Protein AF-A0A962E026-F1 (afdb_monomer)

Structure (mmCIF, N/CA/C/O backbone):
data_AF-A0A962E026-F1
#
_entry.id   AF-A0A962E026-F1
#
loop_
_atom_site.group_PDB
_atom_site.id
_atom_site.type_symbol
_atom_site.label_atom_id
_atom_site.label_alt_id
_atom_site.label_comp_id
_atom_site.label_asym_id
_atom_site.label_entity_id
_atom_site.label_seq_id
_atom_site.pdbx_PDB_ins_code
_atom_site.Cartn_x
_atom_site.Cartn_y
_atom_site.Cartn_z
_atom_site.occupancy
_atom_site.B_iso_or_equiv
_atom_site.auth_seq_id
_atom_site.auth_comp_id
_atom_site.auth_asym_id
_atom_site.auth_atom_id
_atom_site.pdbx_PDB_model_num
ATOM 1 N N . ILE A 1 1 ? -3.181 10.202 4.274 1.00 68.25 1 ILE A N 1
ATOM 2 C CA . ILE A 1 1 ? -2.251 9.790 5.358 1.00 68.25 1 ILE A CA 1
ATOM 3 C C . ILE A 1 1 ? -2.021 10.927 6.355 1.00 68.25 1 ILE A C 1
ATOM 5 O O . ILE A 1 1 ? -2.586 10.828 7.429 1.00 68.25 1 ILE A O 1
ATOM 9 N N . GLN A 1 2 ? -1.333 12.029 6.012 1.00 72.31 2 GLN A N 1
ATOM 10 C CA . GLN A 1 2 ? -1.089 13.127 6.978 1.00 72.31 2 GLN A CA 1
ATOM 11 C C . GLN A 1 2 ? -2.368 13.740 7.574 1.00 72.31 2 GLN A C 1
ATOM 13 O O . GLN A 1 2 ? -2.443 13.984 8.772 1.00 72.31 2 GLN A O 1
ATOM 18 N N . GLN A 1 3 ? -3.402 13.938 6.751 1.00 73.25 3 GLN A N 1
ATOM 19 C CA . GLN A 1 3 ? -4.708 14.403 7.230 1.00 73.25 3 GLN A CA 1
ATOM 20 C C . GLN A 1 3 ? -5.345 13.405 8.215 1.00 73.25 3 GLN A C 1
ATOM 22 O O . GLN A 1 3 ? -5.827 13.794 9.275 1.00 73.25 3 GLN A O 1
ATOM 27 N N . SER A 1 4 ? -5.273 12.111 7.899 1.00 68.81 4 SER A N 1
ATOM 28 C CA . SER A 1 4 ? -5.789 11.034 8.745 1.00 68.81 4 SER A CA 1
ATOM 29 C C . SER A 1 4 ? -5.044 10.953 10.085 1.00 68.81 4 SER A C 1
ATOM 31 O O . SER A 1 4 ? -5.675 10.709 11.102 1.00 68.81 4 SER A O 1
ATOM 33 N N . GLU A 1 5 ? -3.730 11.211 10.130 1.00 74.88 5 GLU A N 1
ATOM 34 C CA . GLU A 1 5 ? -2.962 11.272 11.389 1.00 74.88 5 GLU A CA 1
ATOM 35 C C . GLU A 1 5 ? -3.482 12.364 12.332 1.00 74.88 5 GLU A C 1
ATOM 37 O O . GLU A 1 5 ? -3.658 12.127 13.530 1.00 74.88 5 GLU A O 1
ATOM 42 N N . ILE A 1 6 ? -3.759 13.555 11.791 1.00 76.38 6 ILE A N 1
ATOM 43 C CA . ILE A 1 6 ? -4.300 14.682 12.560 1.00 76.38 6 ILE A CA 1
ATOM 44 C C . ILE A 1 6 ? -5.690 14.324 13.094 1.00 76.38 6 ILE A C 1
ATOM 46 O O . ILE A 1 6 ? -5.979 14.533 14.272 1.00 76.38 6 ILE A O 1
ATOM 50 N N . GLU A 1 7 ? -6.545 13.747 12.250 1.00 72.12 7 GLU A N 1
ATOM 51 C CA . GLU A 1 7 ? -7.895 13.322 12.631 1.00 72.12 7 GLU A CA 1
ATOM 52 C C . GLU A 1 7 ? -7.880 12.232 13.705 1.00 72.12 7 GLU A C 1
ATOM 54 O O . GLU A 1 7 ? -8.617 12.338 14.686 1.00 72.12 7 GLU A O 1
ATOM 59 N N . ILE A 1 8 ? -6.995 11.238 13.585 1.00 74.81 8 ILE A N 1
ATOM 60 C CA . ILE A 1 8 ? -6.843 10.180 14.589 1.00 74.81 8 ILE A CA 1
ATOM 61 C C . ILE A 1 8 ? -6.333 10.757 15.909 1.00 74.81 8 ILE A C 1
ATOM 63 O O . ILE A 1 8 ? -6.890 10.432 16.953 1.00 74.81 8 ILE A O 1
ATOM 67 N N . THR A 1 9 ? -5.337 11.646 15.879 1.00 75.62 9 THR A N 1
ATOM 68 C CA . THR A 1 9 ? -4.805 12.291 17.092 1.00 75.62 9 THR A CA 1
ATOM 69 C C . THR A 1 9 ? -5.896 13.103 17.797 1.00 75.62 9 THR A C 1
ATOM 71 O O . THR A 1 9 ? -6.121 12.950 18.999 1.00 75.62 9 THR A O 1
ATOM 74 N N . ASN A 1 10 ? -6.658 13.897 17.038 1.00 75.62 10 ASN A N 1
ATOM 75 C CA . ASN A 1 10 ? -7.791 14.660 17.562 1.00 75.62 10 ASN A CA 1
ATOM 76 C C . ASN A 1 10 ? -8.870 13.746 18.159 1.00 75.62 10 ASN A C 1
ATOM 78 O O . ASN A 1 10 ? -9.475 14.072 19.183 1.00 75.62 10 ASN A O 1
ATOM 82 N N . LEU A 1 11 ? -9.136 12.594 17.539 1.00 68.88 11 LEU A N 1
ATOM 83 C CA . LEU A 1 11 ? -10.078 11.626 18.088 1.00 68.88 11 LEU A CA 1
ATOM 84 C C . LEU A 1 11 ? -9.538 10.903 19.324 1.00 68.88 11 LEU A C 1
ATOM 86 O O . LEU A 1 11 ? -10.316 10.645 20.239 1.00 68.88 11 LEU A O 1
ATOM 90 N N . GLN A 1 12 ? -8.241 10.601 19.394 1.00 72.62 12 GLN A N 1
ATOM 91 C CA . GLN A 1 12 ? -7.615 10.040 20.594 1.00 72.62 12 GLN A CA 1
ATOM 92 C C . GLN A 1 12 ? -7.778 10.994 21.785 1.00 72.62 12 GLN A C 1
ATOM 94 O O . GLN A 1 12 ? -8.155 10.556 22.875 1.00 72.62 12 GLN A O 1
ATOM 99 N N . GLU A 1 13 ? -7.588 12.301 21.577 1.00 75.56 13 GLU A N 1
ATOM 100 C CA . GLU A 1 13 ? -7.848 13.314 22.607 1.00 75.56 13 GLU A CA 1
ATOM 101 C C . GLU A 1 13 ? -9.332 13.396 22.983 1.00 75.56 13 GLU A C 1
ATOM 103 O O . GLU A 1 13 ? -9.674 13.407 24.169 1.00 75.56 13 GLU A O 1
ATOM 108 N N . LYS A 1 14 ? -10.237 13.382 21.996 1.00 64.62 14 LYS A N 1
ATOM 109 C CA . LYS A 1 14 ? -11.686 13.353 22.247 1.00 64.62 14 LYS A CA 1
ATOM 110 C C . LYS A 1 14 ? -12.107 12.110 23.035 1.00 64.62 14 LYS A C 1
ATOM 112 O O . LYS A 1 14 ? -12.889 12.246 23.967 1.00 64.62 14 LYS A O 1
ATOM 117 N N . ILE A 1 15 ? -11.571 10.924 22.736 1.00 64.56 15 ILE A N 1
ATOM 118 C CA . ILE A 1 15 ? -11.859 9.685 23.482 1.00 64.56 15 ILE A CA 1
ATOM 119 C C . ILE A 1 15 ? -11.357 9.770 24.919 1.00 64.56 15 ILE A C 1
ATOM 121 O O . ILE A 1 15 ? -12.082 9.392 25.840 1.00 64.56 15 ILE A O 1
ATOM 125 N N . LYS A 1 16 ? -10.151 10.309 25.128 1.00 67.06 16 LYS A N 1
ATOM 126 C CA . LYS A 1 16 ? -9.601 10.517 26.471 1.00 67.06 16 LYS A CA 1
ATOM 127 C C . LYS A 1 16 ? -10.498 11.428 27.320 1.00 67.06 16 LYS A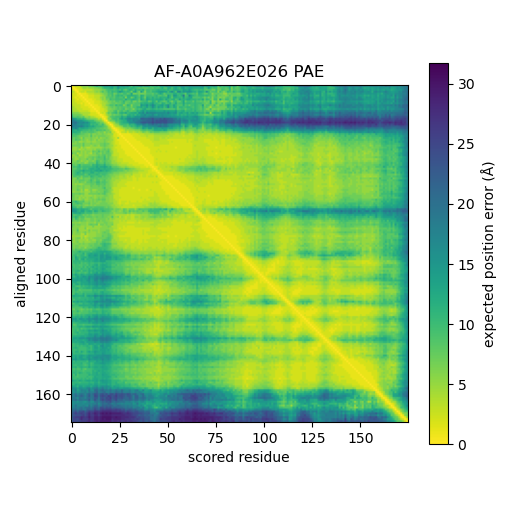 C 1
ATOM 129 O O . LYS A 1 16 ? -10.607 11.210 28.523 1.00 67.06 16 LYS A O 1
ATOM 134 N N . ASN A 1 17 ? -11.161 12.399 26.688 1.00 62.66 17 ASN A N 1
ATOM 135 C CA . ASN A 1 17 ? -12.087 13.326 27.341 1.00 62.66 17 ASN A CA 1
ATOM 136 C C . ASN A 1 17 ? -13.523 12.779 27.485 1.00 62.66 17 ASN A C 1
ATOM 138 O O . ASN A 1 17 ? -14.209 13.133 28.440 1.00 62.66 17 ASN A O 1
ATOM 142 N N . LEU A 1 18 ? -13.987 11.928 26.562 1.00 57.94 18 LEU A N 1
ATOM 143 C CA . LEU A 1 18 ? -15.365 11.409 26.515 1.00 57.94 18 LEU A CA 1
ATOM 144 C C . LEU A 1 18 ? -15.567 10.095 27.287 1.00 57.94 18 LEU A C 1
ATOM 146 O O . LEU A 1 18 ? -16.709 9.725 27.568 1.00 57.94 18 LEU A O 1
ATOM 150 N N . GLY A 1 19 ? -14.492 9.386 27.646 1.00 64.50 19 GLY A N 1
ATOM 151 C CA . GLY A 1 19 ? -14.561 8.157 28.440 1.00 64.50 19 GLY A CA 1
ATOM 152 C C . GLY A 1 19 ? -15.547 7.130 27.863 1.00 64.50 19 GLY A C 1
ATOM 153 O O . GLY A 1 19 ? -15.392 6.651 26.740 1.00 64.50 19 GLY A O 1
ATOM 154 N N . THR A 1 20 ? -16.582 6.786 28.634 1.00 54.44 20 THR A N 1
ATOM 155 C CA . THR A 1 20 ? -17.575 5.743 28.318 1.00 54.44 20 THR A CA 1
ATOM 156 C C . THR A 1 20 ? -18.533 6.098 27.167 1.00 54.44 20 THR A C 1
ATOM 158 O O . THR A 1 20 ? -19.141 5.189 26.607 1.00 54.44 20 THR A O 1
ATOM 161 N N . ASN A 1 21 ? -18.618 7.365 26.733 1.00 59.12 21 ASN A N 1
ATOM 162 C CA . ASN A 1 21 ? -19.478 7.807 25.615 1.00 59.12 21 ASN A CA 1
ATOM 163 C C . ASN A 1 21 ? -18.878 7.546 24.221 1.00 59.12 21 ASN A C 1
ATOM 165 O O . ASN A 1 21 ? -19.328 8.081 23.211 1.00 59.12 21 ASN A O 1
ATOM 169 N N . SER A 1 22 ? -17.865 6.684 24.141 1.00 62.47 22 SER A N 1
ATOM 170 C CA . SER A 1 22 ? -17.160 6.328 22.904 1.00 62.47 22 SER A CA 1
ATOM 171 C C . SER A 1 22 ? -18.065 5.880 21.737 1.00 62.47 22 SER A C 1
ATOM 173 O O . SER A 1 22 ? -17.658 6.004 20.582 1.00 62.47 22 SER A O 1
ATOM 175 N N . GLN A 1 23 ? -19.298 5.423 21.991 1.00 69.06 23 GLN A N 1
ATOM 176 C CA . GLN A 1 23 ? -20.271 5.073 20.945 1.00 69.06 23 GLN A CA 1
ATOM 177 C C . GLN A 1 23 ? -20.695 6.266 20.070 1.00 69.06 23 GLN A C 1
ATOM 179 O O . GLN A 1 23 ? -20.954 6.076 18.885 1.00 69.06 23 GLN A O 1
ATOM 184 N N . GLU A 1 24 ? -20.686 7.497 20.593 1.00 73.06 24 GLU A N 1
ATOM 185 C CA . GLU A 1 24 ? -21.022 8.705 19.815 1.00 73.06 24 GLU A CA 1
ATOM 186 C C . GLU A 1 24 ? -19.970 9.026 18.737 1.00 73.06 24 GLU A C 1
ATOM 188 O O . GLU A 1 24 ? -20.223 9.797 17.813 1.00 73.06 24 GLU A O 1
ATOM 193 N N . LEU A 1 25 ? -18.786 8.412 18.827 1.00 76.38 25 LEU A N 1
ATOM 194 C CA . LEU A 1 25 ? -17.675 8.624 17.900 1.00 76.38 25 LEU A CA 1
ATOM 195 C C . LEU A 1 25 ? -17.626 7.600 16.763 1.00 76.38 25 LEU A C 1
ATOM 197 O O . LEU A 1 25 ? -16.806 7.762 15.864 1.00 76.38 25 LEU A O 1
ATOM 201 N N . ILE A 1 26 ? -18.496 6.581 16.765 1.00 82.50 26 ILE A N 1
ATOM 202 C CA . ILE A 1 26 ? -18.553 5.564 15.700 1.00 82.50 26 ILE A CA 1
ATOM 203 C C . ILE A 1 26 ? -18.633 6.201 14.299 1.00 82.50 26 ILE A C 1
ATOM 205 O O . ILE A 1 26 ? -17.830 5.810 13.455 1.00 82.50 26 ILE A O 1
ATOM 209 N N . PRO A 1 27 ? -19.487 7.216 14.037 1.00 86.19 27 PRO A N 1
ATOM 210 C CA . PRO A 1 27 ? -19.555 7.839 12.715 1.00 86.19 27 PRO A CA 1
ATOM 211 C C . PRO A 1 27 ? -18.225 8.468 12.272 1.00 86.19 27 PRO A C 1
ATOM 213 O O . PRO A 1 27 ? -17.817 8.288 11.132 1.00 86.19 27 PRO A O 1
ATOM 216 N N . GLN A 1 28 ? -17.509 9.136 13.184 1.00 84.19 28 GLN A N 1
ATOM 217 C CA . GLN A 1 28 ? -16.207 9.750 12.881 1.00 84.19 28 GLN A CA 1
ATOM 218 C C . GLN A 1 28 ? -15.131 8.687 12.606 1.00 84.19 28 GLN A C 1
ATOM 220 O O . GLN A 1 28 ? -14.279 8.866 11.742 1.00 84.19 28 GLN A O 1
ATOM 225 N N . VAL A 1 29 ? -15.167 7.562 13.328 1.00 84.69 29 VAL A N 1
ATOM 226 C CA . VAL A 1 29 ? -14.250 6.438 13.087 1.00 84.69 29 VAL A CA 1
ATOM 227 C C . VAL A 1 29 ? -14.498 5.821 11.708 1.00 84.69 29 VAL A C 1
ATOM 229 O O . VAL A 1 29 ? -13.549 5.533 10.983 1.00 84.69 29 VAL A O 1
ATOM 232 N N . GLU A 1 30 ? -15.763 5.661 11.324 1.00 88.25 30 GLU A N 1
ATOM 233 C CA . GLU A 1 30 ? -16.165 5.157 10.008 1.00 88.25 30 GLU A CA 1
ATOM 234 C C . GLU A 1 30 ? -15.712 6.069 8.856 1.00 88.25 30 GLU A C 1
ATOM 236 O O . GLU A 1 30 ? -15.242 5.568 7.831 1.00 88.25 30 GLU A O 1
ATOM 241 N N . GLU A 1 31 ? -15.787 7.393 9.030 1.00 88.50 31 GLU A N 1
ATOM 242 C CA . GLU A 1 31 ? -15.275 8.365 8.053 1.00 88.50 31 GLU A CA 1
ATOM 243 C C . GLU A 1 31 ? -13.759 8.240 7.854 1.00 88.50 31 GLU A C 1
ATOM 245 O O . GLU A 1 31 ? -13.278 8.246 6.718 1.00 88.50 31 GLU A O 1
ATOM 250 N N . ILE A 1 32 ? -12.997 8.050 8.936 1.00 87.38 32 ILE A N 1
ATOM 251 C CA . ILE A 1 32 ? -11.545 7.846 8.843 1.00 87.38 32 ILE A CA 1
ATOM 252 C C . ILE A 1 32 ? -11.221 6.542 8.120 1.00 87.38 32 ILE A C 1
ATOM 254 O O . ILE A 1 32 ? -10.343 6.534 7.258 1.00 87.38 32 ILE A O 1
ATOM 258 N N . ILE A 1 33 ? -11.926 5.449 8.432 1.00 89.25 33 ILE A N 1
ATOM 259 C CA . ILE A 1 33 ? -11.734 4.172 7.731 1.00 89.25 33 ILE A CA 1
ATOM 260 C C . ILE A 1 33 ? -11.983 4.358 6.231 1.00 89.25 33 ILE A C 1
ATOM 262 O O . ILE A 1 33 ? -11.143 3.955 5.431 1.00 89.25 33 ILE A O 1
ATOM 266 N N . ALA A 1 34 ? -13.074 5.027 5.846 1.00 91.00 34 ALA A N 1
ATOM 267 C CA . ALA A 1 34 ? -13.383 5.290 4.440 1.00 91.00 34 ALA A CA 1
ATOM 268 C C . ALA A 1 34 ? -12.299 6.139 3.744 1.00 91.00 34 ALA A C 1
ATOM 270 O O . ALA A 1 34 ? -11.876 5.825 2.630 1.00 91.00 34 ALA A O 1
ATOM 271 N N . SER A 1 35 ? -11.796 7.180 4.415 1.00 89.50 35 SER A N 1
ATOM 272 C CA . SER A 1 35 ? -10.692 8.016 3.918 1.00 89.50 35 SER A CA 1
ATOM 273 C C . SER A 1 35 ? -9.403 7.206 3.709 1.00 89.50 35 SER A C 1
ATOM 275 O O . SER A 1 35 ? -8.708 7.357 2.697 1.00 89.50 35 SER A O 1
ATOM 277 N N . LEU A 1 36 ? -9.096 6.286 4.629 1.00 89.19 36 LEU A N 1
ATOM 278 C CA . LEU A 1 36 ? -7.948 5.387 4.513 1.00 89.19 36 LEU A CA 1
ATOM 279 C C . LEU A 1 36 ? -8.123 4.372 3.379 1.00 89.19 36 LEU A C 1
ATOM 281 O O . LEU A 1 36 ? -7.186 4.181 2.607 1.00 89.19 36 LEU A O 1
ATOM 285 N N . GLU A 1 37 ? -9.307 3.776 3.220 1.00 90.81 37 GLU A N 1
ATOM 286 C CA . GLU A 1 37 ? -9.616 2.866 2.107 1.00 90.81 37 GLU A CA 1
ATOM 287 C C . GLU A 1 37 ? -9.402 3.559 0.752 1.00 90.81 37 GLU A C 1
ATOM 289 O O . GLU A 1 37 ? -8.719 3.018 -0.124 1.00 90.81 37 GLU A O 1
ATOM 294 N N . GLN A 1 38 ? -9.886 4.797 0.607 1.00 89.31 38 GLN A N 1
ATOM 295 C CA . GLN A 1 38 ? -9.676 5.605 -0.596 1.00 89.31 38 GLN A CA 1
ATOM 296 C C . GLN A 1 38 ? -8.189 5.925 -0.825 1.00 89.31 38 GLN A C 1
ATOM 298 O O . GLN A 1 38 ? -7.698 5.888 -1.958 1.00 89.31 38 GLN A O 1
ATOM 303 N N . SER A 1 39 ? -7.437 6.215 0.239 1.00 86.69 39 SER A N 1
ATOM 304 C CA . SER A 1 39 ? -5.991 6.443 0.148 1.00 86.69 39 SER A CA 1
ATOM 305 C C . SER A 1 39 ? -5.227 5.183 -0.281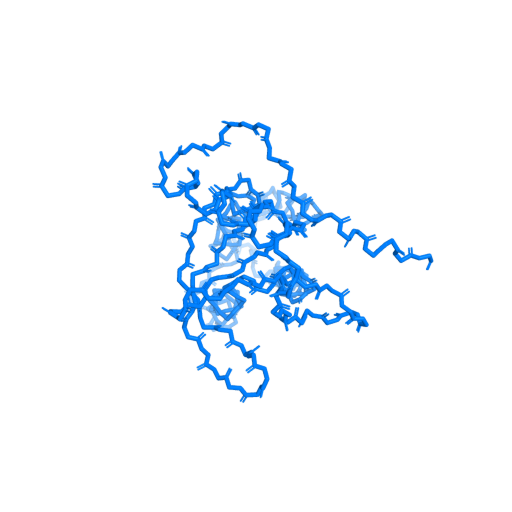 1.00 86.69 39 SER A C 1
ATOM 307 O O . SER A 1 39 ? -4.236 5.294 -1.003 1.00 86.69 39 SER A O 1
ATOM 309 N N . VAL A 1 40 ? -5.657 3.995 0.153 1.00 88.31 40 VAL A N 1
ATOM 310 C CA . VAL A 1 40 ? -5.060 2.707 -0.245 1.00 88.31 40 VAL A CA 1
ATOM 311 C C . VAL A 1 40 ? -5.338 2.415 -1.719 1.00 88.31 40 VAL A C 1
ATOM 313 O O . VAL A 1 40 ? -4.448 1.954 -2.434 1.00 88.31 40 VAL A O 1
ATOM 316 N N . GLU A 1 41 ? -6.555 2.704 -2.173 1.00 86.69 41 GLU A N 1
ATOM 317 C CA . GLU A 1 41 ? -7.004 2.474 -3.546 1.00 86.69 41 GLU A CA 1
ATOM 318 C C . GLU A 1 41 ? -6.335 3.401 -4.563 1.00 86.69 41 GLU A C 1
ATOM 320 O O . GLU A 1 41 ? -5.893 2.957 -5.620 1.00 86.69 41 GLU A O 1
ATOM 325 N N . THR A 1 42 ? -6.220 4.684 -4.228 1.00 84.19 42 THR A N 1
ATOM 326 C CA . THR A 1 42 ? -5.573 5.680 -5.096 1.00 84.19 42 THR A CA 1
ATOM 327 C C . THR A 1 42 ? -4.045 5.619 -5.040 1.00 84.19 42 THR A C 1
ATOM 329 O O . THR A 1 42 ? -3.366 6.050 -5.976 1.00 84.19 42 THR A O 1
ATOM 332 N N . GLY A 1 43 ? -3.496 5.089 -3.945 1.00 82.12 43 GLY A N 1
ATOM 333 C CA . GLY A 1 43 ? -2.067 4.888 -3.751 1.00 82.12 43 GLY A CA 1
ATOM 334 C C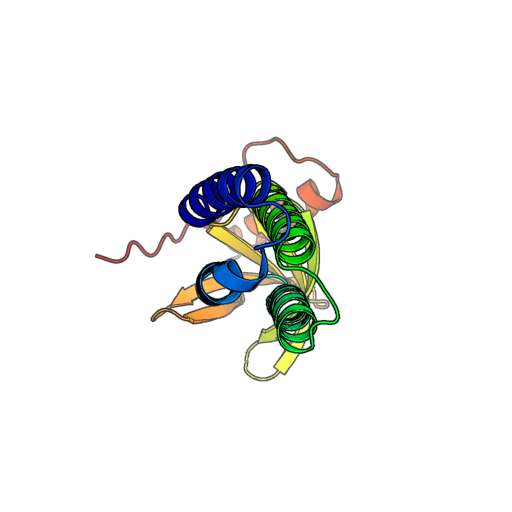 . GLY A 1 43 ? -1.490 3.756 -4.600 1.00 82.12 43 GLY A C 1
ATOM 335 O O . GLY A 1 43 ? -2.197 3.059 -5.320 1.00 82.12 43 GLY A O 1
ATOM 336 N N . ILE A 1 44 ? -0.172 3.577 -4.501 1.00 82.50 44 ILE A N 1
ATOM 337 C CA . ILE A 1 44 ? 0.581 2.541 -5.220 1.00 82.50 44 ILE A CA 1
ATOM 338 C C . ILE A 1 44 ? -0.009 1.136 -4.961 1.00 82.50 44 ILE A C 1
ATOM 340 O O . ILE A 1 44 ? -0.382 0.858 -3.811 1.00 82.50 44 ILE A O 1
ATOM 344 N N . PRO A 1 45 ? -0.090 0.240 -5.971 1.00 84.38 45 PRO A N 1
ATOM 345 C CA . PRO A 1 45 ? -0.797 -1.040 -5.883 1.00 84.38 45 PRO A CA 1
ATOM 346 C C . PRO A 1 45 ? 0.036 -2.106 -5.162 1.00 84.38 45 PRO A C 1
ATOM 348 O O . PRO A 1 45 ? 0.284 -3.207 -5.649 1.00 84.38 45 PRO A O 1
ATOM 351 N N . PHE A 1 46 ? 0.491 -1.759 -3.966 1.00 85.81 46 PHE A N 1
ATOM 352 C CA . PHE A 1 46 ? 1.291 -2.605 -3.107 1.00 85.81 46 PHE A CA 1
ATOM 353 C C . PHE A 1 46 ? 0.418 -3.180 -1.998 1.00 85.81 46 PHE A C 1
ATOM 355 O O . PHE A 1 46 ? -0.146 -2.417 -1.201 1.00 85.81 46 PHE A O 1
ATOM 362 N N . LYS A 1 47 ? 0.311 -4.515 -1.964 1.00 84.88 47 LYS A N 1
ATOM 363 C CA . LYS A 1 47 ? -0.447 -5.268 -0.947 1.00 84.88 47 LYS A CA 1
ATOM 364 C C . LYS A 1 47 ? -1.850 -4.698 -0.678 1.00 84.88 47 LYS A C 1
ATOM 366 O O . LYS A 1 47 ? -2.311 -4.677 0.462 1.00 84.88 47 LYS A O 1
ATOM 371 N N . GLN A 1 48 ? -2.517 -4.185 -1.717 1.00 87.31 48 GLN A N 1
ATOM 372 C CA . GLN A 1 48 ? -3.785 -3.462 -1.566 1.00 87.31 48 GLN A CA 1
ATOM 373 C C . GLN A 1 48 ? -4.856 -4.323 -0.898 1.00 87.31 48 GLN A C 1
ATOM 375 O O . GLN A 1 48 ? -5.505 -3.848 0.026 1.00 87.31 48 GLN A O 1
ATOM 380 N N . GLU A 1 49 ? -4.978 -5.589 -1.292 1.00 87.44 49 GLU A N 1
ATOM 381 C CA . GLU A 1 49 ? -5.954 -6.515 -0.710 1.00 87.44 49 GLU A CA 1
ATOM 382 C C . GLU A 1 49 ? -5.712 -6.757 0.784 1.00 87.44 49 GLU A C 1
ATOM 384 O O . GLU A 1 49 ? -6.645 -6.684 1.580 1.00 87.44 49 GLU A O 1
ATOM 389 N N . GLU A 1 50 ? -4.456 -6.971 1.195 1.00 88.81 50 GLU A N 1
ATOM 390 C CA . GLU A 1 50 ? -4.111 -7.146 2.612 1.00 88.81 50 GLU A CA 1
ATOM 391 C C . GLU A 1 50 ? -4.464 -5.884 3.414 1.00 88.81 50 GLU A C 1
ATOM 393 O O . GLU A 1 50 ? -5.111 -5.964 4.458 1.00 88.81 50 GLU A O 1
ATOM 398 N N . ARG A 1 51 ? -4.105 -4.704 2.894 1.00 91.00 51 ARG A N 1
ATOM 399 C CA . ARG A 1 51 ? -4.361 -3.405 3.540 1.00 91.00 51 ARG A CA 1
ATOM 400 C C . ARG A 1 51 ? -5.859 -3.102 3.642 1.00 91.00 51 ARG A C 1
ATOM 402 O O . ARG A 1 51 ? -6.332 -2.718 4.710 1.00 91.00 51 ARG A O 1
ATOM 409 N N . LYS A 1 52 ? -6.619 -3.332 2.564 1.00 91.00 52 LYS A N 1
ATOM 410 C CA . LYS A 1 52 ? -8.086 -3.202 2.544 1.00 91.00 52 LYS A CA 1
ATOM 411 C C . LYS A 1 52 ? -8.740 -4.190 3.516 1.00 91.00 52 LYS A C 1
ATOM 413 O O . LYS A 1 52 ? -9.667 -3.816 4.228 1.00 91.00 52 LYS A O 1
ATOM 418 N N . SER A 1 53 ? -8.229 -5.420 3.611 1.00 92.81 53 SER A N 1
ATOM 419 C CA . SER A 1 53 ? -8.753 -6.432 4.536 1.00 92.81 53 SER A CA 1
ATOM 420 C C . SER A 1 53 ? -8.620 -6.016 6.003 1.00 92.81 53 SER A C 1
ATOM 422 O O . SER A 1 53 ? -9.547 -6.250 6.778 1.00 92.81 53 SER A O 1
ATOM 424 N N . VAL A 1 54 ? -7.508 -5.384 6.395 1.00 92.69 54 VAL A N 1
ATOM 425 C CA . VAL A 1 54 ? -7.320 -4.881 7.770 1.00 92.69 54 VAL A CA 1
ATOM 426 C C . VAL A 1 54 ? -8.369 -3.817 8.107 1.00 92.69 54 VAL A C 1
ATOM 428 O O . VAL A 1 54 ? -9.038 -3.910 9.136 1.00 92.69 54 VAL A O 1
ATOM 431 N N . LEU A 1 55 ? -8.576 -2.840 7.219 1.00 93.06 55 LEU A N 1
ATOM 432 C CA . LEU A 1 55 ? -9.577 -1.782 7.403 1.00 93.06 55 LEU A CA 1
ATOM 433 C C . LEU A 1 55 ? -11.007 -2.342 7.466 1.00 93.06 55 LEU A C 1
ATOM 435 O O . LEU A 1 55 ? -11.783 -1.979 8.356 1.00 93.06 55 LEU A O 1
ATOM 439 N N . ALA A 1 56 ? -11.332 -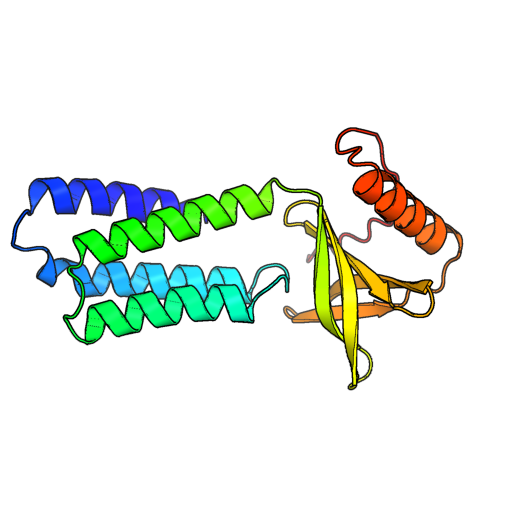3.292 6.586 1.00 92.94 56 ALA A N 1
ATOM 440 C CA . ALA A 1 56 ? -12.624 -3.970 6.576 1.00 92.94 56 ALA A CA 1
ATOM 441 C C . ALA A 1 56 ? -12.878 -4.762 7.871 1.00 92.94 56 ALA A C 1
ATOM 443 O O . ALA A 1 56 ? -14.003 -4.795 8.379 1.00 92.94 56 ALA A O 1
ATOM 444 N N . GLU A 1 57 ? -11.845 -5.388 8.438 1.00 92.69 57 GLU A N 1
ATOM 445 C CA . GLU A 1 57 ? -11.948 -6.091 9.713 1.00 92.69 57 GLU A CA 1
ATOM 446 C C . GLU A 1 57 ? -12.210 -5.134 10.883 1.00 92.69 57 GLU A C 1
ATOM 448 O O . GLU A 1 57 ? -13.103 -5.406 11.695 1.00 92.69 57 GLU A O 1
ATOM 453 N N . ILE A 1 58 ? -11.500 -4.003 10.945 1.00 90.69 58 ILE A N 1
ATOM 454 C CA . ILE A 1 58 ? -11.722 -2.961 11.960 1.00 90.69 58 ILE A CA 1
ATOM 455 C C . ILE A 1 58 ? -13.177 -2.478 11.895 1.00 90.69 58 ILE A C 1
ATOM 457 O O . ILE A 1 58 ? -13.882 -2.511 12.909 1.00 90.69 58 ILE A O 1
ATOM 461 N N . ARG A 1 59 ? -13.655 -2.122 10.695 1.00 90.75 59 ARG A N 1
ATOM 462 C CA . ARG A 1 59 ? -15.044 -1.709 10.431 1.00 90.75 59 ARG A CA 1
ATOM 463 C C . ARG A 1 59 ? -16.049 -2.773 10.869 1.00 90.75 59 ARG A C 1
ATOM 465 O O . ARG A 1 59 ? -17.028 -2.476 11.553 1.00 90.75 59 ARG A O 1
ATOM 472 N N . ARG A 1 60 ? -15.824 -4.042 10.525 1.00 91.69 60 ARG A N 1
ATOM 473 C CA . ARG A 1 60 ? -16.717 -5.150 10.910 1.00 91.69 60 ARG A CA 1
ATOM 474 C C . ARG A 1 60 ? -16.783 -5.331 12.428 1.00 91.69 60 ARG A C 1
ATOM 476 O O . ARG A 1 60 ? -17.862 -5.551 12.984 1.00 91.69 60 ARG A O 1
ATOM 483 N N . ASN A 1 61 ? -15.642 -5.267 13.107 1.00 89.38 61 ASN A N 1
ATOM 484 C CA . ASN A 1 61 ? -15.560 -5.455 14.555 1.00 89.38 61 ASN A CA 1
ATOM 485 C C . ASN A 1 61 ? -16.193 -4.281 15.320 1.00 89.38 61 ASN A C 1
ATOM 487 O O . ASN A 1 61 ? -16.847 -4.510 16.339 1.00 89.38 61 ASN A O 1
ATOM 491 N N . LEU A 1 62 ? -16.067 -3.060 14.791 1.00 87.06 62 LEU A N 1
ATOM 492 C CA . LEU A 1 62 ? -16.747 -1.871 15.303 1.00 87.06 62 LEU A CA 1
ATOM 493 C C . LEU A 1 62 ? -18.273 -1.993 15.159 1.00 87.06 62 LEU A C 1
ATOM 495 O O . LEU A 1 62 ? -18.994 -1.906 16.151 1.00 87.06 62 LEU A O 1
ATOM 499 N N . ASN A 1 63 ? -18.768 -2.300 13.956 1.00 87.25 63 ASN A N 1
ATOM 500 C CA . ASN A 1 63 ? -20.209 -2.394 13.680 1.00 87.25 63 ASN A CA 1
ATOM 501 C C . ASN A 1 63 ? -20.900 -3.560 14.402 1.00 87.25 63 ASN A C 1
ATOM 503 O O . ASN A 1 63 ? -22.067 -3.468 14.774 1.00 87.25 63 ASN A O 1
ATOM 507 N N . SER A 1 64 ? -20.183 -4.658 14.651 1.00 87.69 64 SER A N 1
ATOM 508 C CA . SER A 1 64 ? -20.711 -5.795 15.419 1.00 87.69 64 SER A CA 1
ATOM 509 C C . SER A 1 64 ? -20.666 -5.592 16.938 1.00 87.69 64 SER A C 1
ATOM 511 O O . SER A 1 64 ? -20.969 -6.528 17.678 1.00 87.69 64 SER A O 1
ATOM 513 N N . SER A 1 65 ? -20.277 -4.401 17.420 1.00 81.06 65 SER A N 1
ATOM 514 C CA . SER A 1 65 ? -20.078 -4.094 18.847 1.00 81.06 65 SER A CA 1
ATOM 515 C C . SER A 1 65 ? -19.119 -5.057 19.566 1.00 81.06 65 SER A C 1
ATOM 517 O O . SER A 1 65 ? -19.099 -5.125 20.793 1.00 81.06 65 SER A O 1
ATOM 519 N N . LYS A 1 66 ? -18.293 -5.799 18.813 1.00 81.94 66 LYS A N 1
ATOM 520 C CA . LYS A 1 66 ? -17.235 -6.666 19.359 1.00 81.94 66 LYS A CA 1
ATOM 521 C C . LYS A 1 66 ? -16.050 -5.854 19.878 1.00 81.94 66 LYS A C 1
ATOM 523 O O . LYS A 1 66 ? -15.207 -6.384 20.596 1.00 81.94 66 LYS A O 1
ATOM 528 N N . MET A 1 67 ? -15.975 -4.585 19.489 1.00 83.38 67 MET A N 1
ATOM 529 C CA . MET A 1 67 ? -14.895 -3.671 19.808 1.00 83.38 67 MET A CA 1
ATOM 530 C C . MET A 1 67 ? -15.456 -2.293 20.167 1.00 83.38 67 MET A C 1
ATOM 532 O O . MET A 1 67 ? -16.421 -1.832 19.564 1.00 83.38 67 MET A O 1
ATOM 536 N N . THR A 1 68 ? -14.843 -1.627 21.148 1.00 81.75 68 THR A N 1
ATOM 537 C CA . THR A 1 68 ? -15.161 -0.234 21.487 1.00 81.75 68 THR A CA 1
ATOM 538 C C . THR A 1 68 ? -14.533 0.717 20.472 1.00 81.75 68 THR A C 1
ATOM 540 O O . THR A 1 68 ? -13.492 0.408 19.888 1.00 81.75 68 THR A O 1
ATOM 543 N N . SER A 1 69 ? -15.091 1.918 20.315 1.00 80.25 69 SER A N 1
ATOM 544 C CA . SER A 1 69 ? -14.502 2.933 19.432 1.00 80.25 69 SER A CA 1
ATOM 545 C C . SER A 1 69 ? -13.061 3.271 19.831 1.00 80.25 69 SER A C 1
ATOM 547 O O . SER A 1 69 ? -12.225 3.487 18.967 1.00 80.25 69 SER A O 1
ATOM 549 N N . GLN A 1 70 ? -12.722 3.214 21.124 1.00 81.06 70 GLN A N 1
ATOM 550 C CA . GLN A 1 70 ? -11.344 3.390 21.598 1.00 81.06 70 GLN A CA 1
ATOM 551 C C . GLN A 1 70 ? -10.383 2.338 21.032 1.00 81.06 70 GLN A C 1
ATOM 553 O O . GLN A 1 70 ? -9.311 2.680 20.537 1.00 81.06 70 GLN A O 1
ATOM 558 N N . ASN A 1 71 ? -10.766 1.062 21.070 1.00 84.50 71 ASN A N 1
ATOM 559 C CA . ASN A 1 71 ? -9.942 -0.004 20.508 1.00 84.50 71 ASN A CA 1
ATOM 560 C C . ASN A 1 71 ? -9.847 0.104 18.980 1.00 84.50 71 ASN A C 1
ATOM 562 O O . ASN A 1 71 ? -8.773 -0.132 18.430 1.00 84.50 71 ASN A O 1
ATOM 566 N N . ALA A 1 72 ? -10.928 0.516 18.309 1.00 86.44 72 ALA A N 1
ATOM 567 C CA . ALA A 1 72 ? -10.923 0.759 16.869 1.00 86.44 72 ALA A CA 1
ATOM 568 C C . ALA A 1 72 ? -9.911 1.846 16.490 1.00 86.44 72 ALA A C 1
ATOM 570 O O . ALA A 1 72 ? -9.082 1.629 15.615 1.00 86.44 72 ALA A O 1
ATOM 571 N N . ILE A 1 73 ? -9.913 2.975 17.202 1.00 83.19 73 ILE A N 1
ATOM 572 C CA . ILE A 1 73 ? -8.966 4.070 16.963 1.00 83.19 73 ILE A CA 1
ATOM 573 C C . ILE A 1 73 ? -7.519 3.635 17.184 1.00 83.19 73 ILE A C 1
ATOM 575 O O . ILE A 1 73 ? -6.657 3.990 16.386 1.00 83.19 73 ILE A O 1
ATOM 579 N N . ASN A 1 74 ? -7.243 2.829 18.211 1.00 85.88 74 ASN A N 1
ATOM 580 C CA . ASN A 1 74 ? -5.897 2.293 18.423 1.00 85.88 74 ASN A CA 1
ATOM 581 C C . ASN A 1 74 ? -5.447 1.384 17.268 1.00 85.88 74 ASN A C 1
ATOM 583 O O . ASN A 1 74 ? -4.294 1.457 16.851 1.00 85.88 74 ASN A O 1
ATOM 587 N N . GLN A 1 75 ? -6.342 0.553 16.725 1.00 90.38 75 GLN A N 1
ATOM 588 C CA . GLN A 1 75 ? -6.024 -0.286 15.563 1.00 90.38 75 GLN A CA 1
ATOM 589 C C . GLN A 1 75 ? -5.830 0.541 14.289 1.00 90.38 75 GLN A C 1
ATOM 591 O O . GLN A 1 75 ? -4.916 0.265 13.518 1.00 90.38 75 GLN A O 1
ATOM 596 N N . ILE A 1 76 ? -6.642 1.580 14.088 1.00 88.56 76 ILE A N 1
ATOM 597 C CA . ILE A 1 76 ? -6.485 2.512 12.966 1.00 88.56 76 ILE A CA 1
ATOM 598 C C . ILE A 1 76 ? -5.158 3.267 13.078 1.00 88.56 76 ILE A C 1
ATOM 600 O O . ILE A 1 76 ? -4.463 3.425 12.079 1.00 88.56 76 ILE A O 1
ATOM 604 N N . TRP A 1 77 ? -4.772 3.700 14.281 1.00 85.19 77 TRP A N 1
ATOM 605 C CA . TRP A 1 77 ? -3.474 4.331 14.513 1.00 85.19 77 TRP A CA 1
ATOM 606 C C . TRP A 1 77 ? -2.320 3.391 14.157 1.00 85.19 77 TRP A C 1
ATOM 608 O O . TRP A 1 77 ? -1.453 3.775 13.380 1.00 85.19 77 TRP A O 1
ATOM 618 N N . ALA A 1 78 ? -2.356 2.145 14.640 1.00 89.31 78 ALA A N 1
ATOM 619 C CA . ALA A 1 78 ? -1.349 1.141 14.297 1.00 89.31 78 ALA A CA 1
ATOM 620 C C . ALA A 1 78 ? -1.275 0.899 12.778 1.00 89.31 78 ALA A C 1
ATOM 622 O O . ALA A 1 78 ? -0.185 0.842 12.212 1.00 89.31 78 ALA A O 1
ATOM 623 N N . PHE A 1 79 ? -2.428 0.837 12.102 1.00 91.06 79 PHE A N 1
ATOM 624 C CA . PHE A 1 79 ? -2.487 0.755 10.644 1.00 91.06 79 PHE A CA 1
ATOM 625 C C . PHE A 1 79 ? -1.805 1.959 9.980 1.00 91.06 79 PHE A C 1
ATOM 627 O O . PHE A 1 79 ? -0.995 1.781 9.077 1.00 91.06 79 PHE A O 1
ATOM 634 N N . VAL A 1 80 ? -2.080 3.184 10.435 1.00 87.06 80 VAL A N 1
ATOM 635 C CA . VAL A 1 80 ? -1.455 4.395 9.883 1.00 87.06 80 VAL A CA 1
ATOM 636 C C . VAL A 1 80 ? 0.053 4.439 10.147 1.00 87.06 80 VAL A C 1
ATOM 638 O O . VAL A 1 80 ? 0.813 4.823 9.257 1.00 87.06 80 VAL A O 1
ATOM 641 N N . GLU A 1 81 ? 0.519 4.004 11.317 1.00 85.62 81 GLU A N 1
ATOM 642 C CA . GLU A 1 81 ? 1.954 3.878 11.599 1.00 85.62 81 GLU A CA 1
ATOM 643 C C . GLU A 1 81 ? 2.635 2.895 10.644 1.00 85.62 81 GLU A C 1
ATOM 645 O O . GLU A 1 81 ? 3.721 3.178 10.123 1.00 85.62 81 GLU A O 1
ATOM 650 N N . ASP A 1 82 ? 1.991 1.762 10.371 1.00 87.12 82 ASP A N 1
ATOM 651 C CA . ASP A 1 82 ? 2.492 0.783 9.415 1.00 87.12 82 ASP A CA 1
ATOM 652 C C . ASP A 1 82 ? 2.458 1.317 7.983 1.00 87.12 82 ASP A C 1
ATOM 654 O O . ASP A 1 82 ? 3.434 1.147 7.256 1.00 87.12 82 ASP A O 1
ATOM 658 N N . GLU A 1 83 ? 1.428 2.065 7.592 1.00 86.75 83 GLU A N 1
ATOM 659 C CA . GLU A 1 83 ? 1.389 2.773 6.310 1.00 86.75 83 GLU A CA 1
ATOM 660 C C . GLU A 1 83 ? 2.570 3.738 6.156 1.00 86.75 83 GLU A C 1
ATOM 662 O O . GLU A 1 83 ? 3.271 3.721 5.141 1.00 86.75 83 GLU A O 1
ATOM 667 N N . ILE A 1 84 ? 2.857 4.545 7.178 1.00 83.06 84 ILE A N 1
ATOM 668 C CA . ILE A 1 84 ? 3.992 5.477 7.184 1.00 83.06 84 ILE A CA 1
ATOM 669 C C . ILE A 1 84 ? 5.315 4.717 7.128 1.00 83.06 84 ILE A C 1
ATOM 671 O O . ILE A 1 84 ? 6.227 5.113 6.395 1.00 83.06 84 ILE A O 1
ATOM 675 N N . ARG A 1 85 ? 5.446 3.614 7.864 1.00 82.81 85 ARG A N 1
ATOM 676 C CA . ARG A 1 85 ? 6.623 2.745 7.788 1.00 82.81 85 ARG A CA 1
ATOM 677 C C . ARG A 1 85 ? 6.803 2.210 6.372 1.00 82.81 85 ARG A C 1
ATOM 679 O O . ARG A 1 85 ? 7.889 2.354 5.813 1.00 82.81 85 ARG A O 1
ATOM 686 N N . LEU A 1 86 ? 5.730 1.707 5.763 1.00 79.38 86 LEU A N 1
ATOM 687 C CA . LEU A 1 86 ? 5.722 1.253 4.379 1.00 79.38 86 LEU A CA 1
ATOM 688 C C . LEU A 1 86 ? 6.158 2.377 3.441 1.00 79.38 86 LEU A C 1
ATOM 690 O O . LEU A 1 86 ? 6.941 2.114 2.535 1.00 79.38 86 LEU A O 1
ATOM 694 N N . THR A 1 87 ? 5.734 3.629 3.650 1.00 75.00 87 THR A N 1
ATOM 695 C CA . THR A 1 87 ? 6.189 4.764 2.819 1.00 75.00 87 THR A CA 1
ATOM 696 C C . THR A 1 87 ? 7.692 5.029 2.890 1.00 75.00 87 THR A C 1
ATOM 698 O O . THR A 1 87 ? 8.245 5.562 1.934 1.00 75.00 87 THR A O 1
ATOM 701 N N . LYS A 1 88 ? 8.355 4.664 3.991 1.00 76.00 88 LYS A N 1
ATOM 702 C CA . LYS A 1 88 ? 9.790 4.905 4.211 1.00 76.00 88 LYS A CA 1
ATOM 703 C C . LYS A 1 88 ? 10.657 3.699 3.860 1.00 76.00 88 LYS A C 1
ATOM 705 O O . LYS A 1 88 ? 11.874 3.834 3.742 1.00 76.00 88 LYS A O 1
ATOM 710 N N . GLU A 1 89 ? 10.056 2.522 3.733 1.00 78.25 89 GLU A N 1
ATOM 711 C CA . GLU A 1 89 ? 10.780 1.285 3.488 1.00 78.25 89 GLU A CA 1
ATOM 712 C C . GLU A 1 89 ? 11.051 1.078 1.995 1.00 78.25 89 GLU A C 1
ATOM 714 O O . GLU A 1 89 ? 10.139 1.067 1.167 1.00 78.25 89 GLU A O 1
ATOM 719 N N . ASN A 1 90 ? 12.332 0.878 1.677 1.00 82.31 90 ASN A N 1
ATOM 720 C CA . ASN A 1 90 ? 12.786 0.407 0.377 1.00 82.31 90 ASN A CA 1
ATOM 721 C C . ASN A 1 90 ? 13.168 -1.065 0.527 1.00 82.31 90 ASN A C 1
ATOM 723 O O . ASN A 1 90 ? 14.185 -1.388 1.153 1.00 82.31 90 ASN A O 1
ATOM 727 N N . ALA A 1 91 ? 12.333 -1.951 -0.001 1.00 81.81 91 ALA A N 1
ATOM 728 C CA . ALA A 1 91 ? 12.502 -3.389 0.141 1.00 81.81 91 ALA A CA 1
ATOM 729 C C . ALA A 1 91 ? 11.892 -4.145 -1.044 1.00 81.81 91 ALA A C 1
ATOM 731 O O . ALA A 1 91 ? 11.137 -3.586 -1.846 1.00 81.81 91 ALA A O 1
ATOM 732 N N . ILE A 1 92 ? 12.272 -5.421 -1.137 1.00 87.88 92 ILE A N 1
ATOM 733 C CA . ILE A 1 92 ? 11.726 -6.371 -2.101 1.00 87.88 92 ILE A CA 1
ATOM 734 C C . ILE A 1 92 ? 10.683 -7.233 -1.396 1.00 87.88 92 ILE A C 1
ATOM 736 O O . ILE A 1 92 ? 10.951 -7.773 -0.321 1.00 87.88 92 ILE A O 1
ATOM 740 N N . TYR A 1 93 ? 9.526 -7.394 -2.024 1.00 88.31 93 TYR A N 1
ATOM 741 C CA . TYR A 1 93 ? 8.444 -8.246 -1.543 1.00 88.31 93 TYR A CA 1
ATOM 742 C C . TYR A 1 93 ? 7.938 -9.142 -2.662 1.00 88.31 93 TYR A C 1
ATOM 744 O O . TYR A 1 93 ? 7.949 -8.742 -3.818 1.00 88.31 93 TYR A O 1
ATOM 752 N N . SER A 1 94 ? 7.423 -10.319 -2.320 1.00 90.19 94 SER A N 1
ATOM 753 C CA . SER A 1 94 ? 6.711 -11.145 -3.293 1.00 90.19 94 SER A CA 1
ATOM 754 C C . SER A 1 94 ? 5.236 -10.750 -3.321 1.00 90.19 94 SER A C 1
ATOM 756 O O . SER A 1 94 ? 4.603 -10.644 -2.267 1.00 90.19 94 SER A O 1
ATOM 758 N N . GLN A 1 95 ? 4.698 -10.507 -4.513 1.00 89.94 95 GLN A N 1
ATOM 759 C CA . GLN A 1 95 ? 3.298 -10.147 -4.727 1.00 89.94 95 GLN A CA 1
ATOM 760 C C . GLN A 1 95 ? 2.820 -10.728 -6.060 1.00 89.94 95 GLN A C 1
ATOM 762 O O . GLN A 1 95 ? 3.587 -10.833 -7.015 1.00 89.94 95 GLN A O 1
ATOM 767 N N . THR A 1 96 ? 1.542 -11.096 -6.131 1.00 90.81 96 THR A N 1
ATOM 768 C CA . THR A 1 96 ? 0.891 -11.423 -7.403 1.00 90.81 96 THR A CA 1
ATOM 769 C C . THR A 1 96 ? 0.428 -10.138 -8.081 1.00 90.81 96 THR A C 1
ATOM 771 O O . THR A 1 96 ? -0.267 -9.334 -7.456 1.00 90.81 96 THR A O 1
ATOM 774 N N . ILE A 1 97 ? 0.808 -9.949 -9.341 1.00 90.44 97 ILE A N 1
ATOM 775 C CA . ILE A 1 97 ? 0.342 -8.844 -10.185 1.00 90.44 97 ILE A CA 1
ATOM 776 C C . ILE A 1 97 ? -0.389 -9.392 -11.409 1.00 90.44 97 ILE A C 1
ATOM 778 O O . ILE A 1 97 ? -0.095 -10.499 -11.860 1.00 90.44 97 ILE A O 1
ATOM 782 N N . GLU A 1 98 ? -1.301 -8.599 -11.961 1.00 88.31 98 GLU A N 1
ATOM 783 C CA . GLU A 1 98 ? -1.889 -8.863 -13.273 1.00 88.31 98 GLU A CA 1
ATOM 784 C C . GLU A 1 98 ? -1.026 -8.199 -14.354 1.00 88.31 98 GLU A C 1
ATOM 786 O O . GLU A 1 98 ? -0.829 -6.978 -14.343 1.00 88.31 98 GLU A O 1
ATOM 791 N N . LEU A 1 99 ? -0.499 -9.008 -15.272 1.00 88.00 99 LEU A N 1
ATOM 792 C CA . LEU A 1 99 ? 0.288 -8.571 -16.423 1.00 88.00 99 LEU A CA 1
ATOM 793 C C . LEU A 1 99 ? -0.283 -9.237 -17.676 1.00 88.00 99 LEU A C 1
ATOM 795 O O . LEU A 1 99 ? -0.397 -10.457 -17.721 1.00 88.00 99 LEU A O 1
ATOM 799 N N . ASP A 1 100 ? -0.677 -8.434 -18.668 1.00 84.44 100 ASP A N 1
ATOM 800 C CA . ASP A 1 100 ? -1.283 -8.908 -19.924 1.00 84.44 100 ASP A CA 1
ATOM 801 C C . ASP A 1 100 ? -2.497 -9.853 -19.736 1.00 84.44 100 ASP A C 1
ATOM 803 O O . ASP A 1 100 ? -2.781 -10.705 -20.575 1.00 84.44 100 ASP A O 1
ATOM 807 N N . GLY A 1 101 ? -3.244 -9.689 -18.635 1.00 85.00 101 GLY A N 1
ATOM 808 C CA . GLY A 1 101 ? -4.413 -10.511 -18.292 1.00 85.00 101 GLY A CA 1
ATOM 809 C C . GLY A 1 101 ? -4.091 -11.818 -17.556 1.00 85.00 101 GLY A C 1
ATOM 810 O O . GLY A 1 101 ? -5.006 -12.585 -17.255 1.00 85.00 101 GLY A O 1
ATOM 811 N N . GLU A 1 102 ? -2.821 -12.072 -17.231 1.00 87.50 102 GLU A N 1
ATOM 812 C CA . GLU A 1 102 ? -2.387 -13.224 -16.442 1.00 87.50 102 GLU A CA 1
ATOM 813 C C . GLU A 1 102 ? -1.908 -12.807 -15.045 1.00 87.50 102 GLU A C 1
ATOM 815 O O . GLU A 1 102 ? -1.195 -11.818 -14.867 1.00 87.50 102 GLU A O 1
ATOM 820 N N . ASN A 1 103 ? -2.274 -13.598 -14.033 1.00 89.81 103 ASN A N 1
ATOM 821 C CA . ASN A 1 103 ? -1.813 -13.404 -12.660 1.00 89.81 103 ASN A CA 1
ATOM 822 C C . ASN A 1 103 ? -0.449 -14.072 -12.459 1.00 89.81 103 ASN A C 1
ATOM 824 O O . ASN A 1 103 ? -0.344 -15.300 -12.445 1.00 89.81 103 ASN A O 1
ATOM 828 N N . LEU A 1 104 ? 0.589 -13.266 -12.247 1.00 91.31 104 LEU A N 1
ATOM 829 C CA . LEU A 1 104 ? 1.968 -13.725 -12.095 1.00 91.31 104 LEU A CA 1
ATOM 830 C C . LEU A 1 104 ? 2.507 -13.384 -10.709 1.00 91.31 104 LEU A C 1
ATOM 832 O O . LEU A 1 104 ? 2.387 -12.252 -10.244 1.00 91.31 104 LEU A O 1
ATOM 836 N N . LEU A 1 105 ? 3.159 -14.356 -10.062 1.00 92.19 105 LEU A N 1
ATOM 837 C CA . LEU A 1 105 ? 3.925 -14.094 -8.844 1.00 92.19 105 LEU A CA 1
ATOM 838 C C . LEU A 1 105 ? 5.269 -13.464 -9.215 1.00 92.19 105 LEU A C 1
ATOM 840 O O . LEU A 1 105 ? 6.089 -14.096 -9.889 1.00 92.19 105 LEU A O 1
ATOM 844 N N . VAL A 1 106 ? 5.497 -12.246 -8.737 1.00 93.38 106 VAL A N 1
ATOM 845 C CA . VAL A 1 106 ? 6.686 -11.447 -9.036 1.00 93.38 106 VAL A CA 1
ATOM 846 C C . VAL A 1 106 ? 7.349 -10.950 -7.756 1.00 93.38 106 VAL A C 1
ATOM 848 O O . VAL A 1 106 ? 6.720 -10.859 -6.699 1.00 93.38 106 VAL A O 1
ATOM 851 N N . ASP A 1 107 ? 8.628 -10.606 -7.863 1.00 93.38 107 ASP A N 1
ATOM 852 C CA . ASP A 1 107 ? 9.325 -9.831 -6.844 1.00 93.38 107 ASP A CA 1
ATOM 853 C C . ASP A 1 107 ? 9.148 -8.346 -7.149 1.00 93.38 107 ASP A C 1
ATOM 855 O O . ASP A 1 107 ? 9.479 -7.881 -8.234 1.00 93.38 107 ASP A O 1
ATOM 859 N N . VAL A 1 108 ? 8.638 -7.586 -6.193 1.00 91.44 108 VAL A N 1
ATOM 860 C CA . VAL A 1 108 ? 8.373 -6.156 -6.304 1.00 91.44 108 VAL A CA 1
ATOM 861 C C . VAL A 1 108 ? 9.397 -5.387 -5.489 1.00 91.44 108 VAL A C 1
ATOM 863 O O . VAL A 1 108 ? 9.469 -5.559 -4.275 1.00 91.44 108 VAL A O 1
ATOM 866 N N . ALA A 1 109 ? 10.130 -4.485 -6.136 1.00 89.19 109 ALA A N 1
ATOM 867 C CA . ALA A 1 109 ? 10.937 -3.469 -5.479 1.00 89.19 109 ALA A CA 1
ATOM 868 C C . ALA A 1 109 ? 10.114 -2.188 -5.328 1.00 89.19 109 ALA A C 1
ATOM 870 O O . ALA A 1 109 ? 9.735 -1.550 -6.315 1.00 89.19 109 ALA A O 1
ATOM 871 N N . LYS A 1 110 ? 9.854 -1.801 -4.080 1.00 85.81 110 LYS A N 1
ATOM 872 C CA . LYS A 1 110 ? 9.140 -0.568 -3.751 1.00 85.81 110 LYS A CA 1
ATOM 873 C C . LYS A 1 110 ? 10.130 0.513 -3.340 1.00 85.81 110 LYS A C 1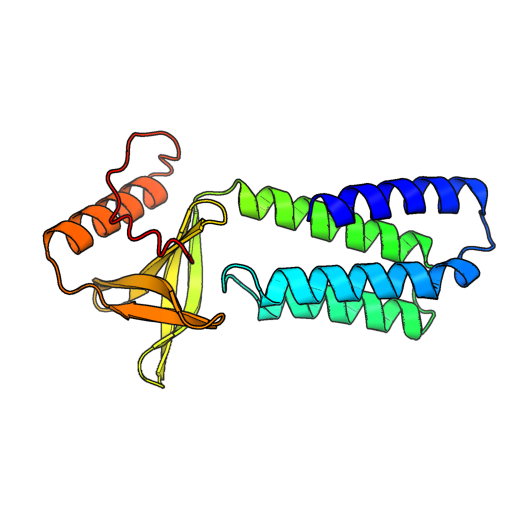
ATOM 875 O O . LYS A 1 110 ? 11.002 0.268 -2.508 1.00 85.81 110 LYS A O 1
ATOM 880 N N . LEU A 1 111 ? 9.970 1.702 -3.912 1.00 81.50 111 LEU A N 1
ATOM 881 C CA . LEU A 1 111 ? 10.771 2.881 -3.612 1.00 81.50 111 LEU A CA 1
ATOM 882 C C . LEU A 1 111 ? 9.866 4.029 -3.181 1.00 81.50 111 LEU A C 1
ATOM 884 O O . LEU A 1 111 ? 9.223 4.700 -3.997 1.00 81.50 111 LEU A O 1
ATOM 888 N N . GLY A 1 112 ? 9.804 4.241 -1.869 1.00 78.50 112 GLY A N 1
ATOM 889 C CA . GLY A 1 112 ? 8.902 5.223 -1.282 1.00 78.50 112 GLY A CA 1
ATOM 890 C C . GLY A 1 112 ? 7.439 4.973 -1.666 1.00 78.50 112 GLY A C 1
ATOM 891 O O . GLY A 1 112 ? 6.976 3.833 -1.694 1.00 78.50 112 GLY A O 1
ATOM 892 N N . THR A 1 113 ? 6.695 6.036 -1.969 1.00 73.56 113 THR A N 1
ATOM 893 C CA . THR A 1 113 ? 5.298 5.983 -2.453 1.00 73.56 113 THR A CA 1
ATOM 894 C C . THR A 1 113 ? 5.158 6.255 -3.949 1.00 73.56 113 THR A C 1
ATOM 896 O O . THR A 1 113 ? 4.042 6.255 -4.462 1.00 73.56 113 THR A O 1
ATOM 899 N N . VAL A 1 114 ? 6.273 6.516 -4.635 1.00 71.75 114 VAL A N 1
ATOM 900 C CA . VAL A 1 114 ? 6.272 7.094 -5.986 1.00 71.75 114 VAL A CA 1
ATOM 901 C C . VAL A 1 114 ? 6.618 6.052 -7.042 1.00 71.75 114 VAL A C 1
ATOM 903 O O . VAL A 1 114 ? 6.087 6.112 -8.145 1.00 71.75 114 VAL A O 1
ATOM 906 N N . MET A 1 115 ? 7.492 5.094 -6.718 1.00 81.75 115 MET A N 1
ATOM 907 C CA . MET A 1 115 ? 8.019 4.145 -7.695 1.00 81.75 115 MET A CA 1
ATOM 908 C C . MET A 1 115 ? 7.880 2.706 -7.223 1.00 81.75 115 MET A C 1
ATOM 910 O O . MET A 1 115 ? 8.162 2.366 -6.071 1.00 81.75 115 MET A O 1
ATOM 914 N N . MET A 1 116 ? 7.485 1.849 -8.157 1.00 88.19 116 MET A N 1
ATOM 915 C CA . MET A 1 116 ? 7.403 0.412 -7.966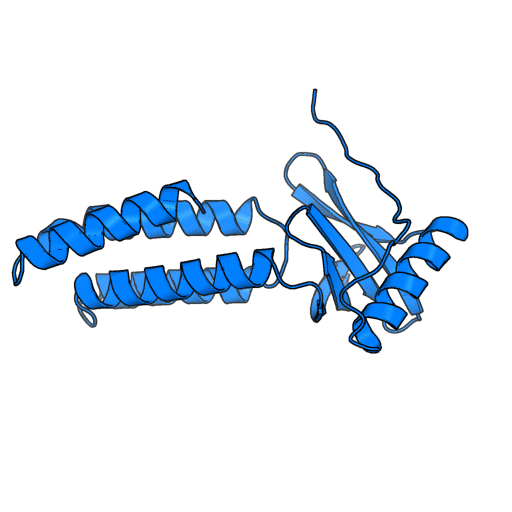 1.00 88.19 116 MET A CA 1
ATOM 916 C C . MET A 1 116 ? 7.871 -0.270 -9.243 1.00 88.19 116 MET A C 1
ATOM 918 O O . MET A 1 116 ? 7.417 0.045 -10.343 1.00 88.19 116 MET A O 1
ATOM 922 N N . TYR A 1 117 ? 8.798 -1.200 -9.072 1.00 91.75 117 TYR A N 1
ATOM 923 C CA . TYR A 1 117 ? 9.323 -2.049 -10.128 1.00 91.75 117 TYR A CA 1
ATOM 924 C C . TYR A 1 117 ? 9.052 -3.495 -9.771 1.00 91.75 117 TYR A C 1
ATOM 926 O O . TYR A 1 117 ? 8.948 -3.839 -8.593 1.00 91.75 117 TYR A O 1
ATOM 934 N N . PHE A 1 118 ? 8.966 -4.352 -10.775 1.00 94.06 118 PHE A N 1
ATOM 935 C CA . PHE A 1 118 ? 8.791 -5.776 -10.558 1.00 94.06 118 PHE A CA 1
ATOM 936 C C . PHE A 1 118 ? 9.762 -6.591 -11.400 1.00 94.06 118 PHE A C 1
ATOM 938 O O . PHE A 1 118 ? 10.237 -6.153 -12.448 1.00 94.06 118 PHE A O 1
ATOM 945 N N . LYS A 1 119 ? 10.045 -7.794 -10.918 1.00 94.19 119 LYS A N 1
ATOM 946 C CA . LYS A 1 119 ? 10.854 -8.805 -11.570 1.00 94.19 119 LYS A CA 1
ATOM 947 C C . LYS A 1 119 ? 10.059 -10.105 -11.614 1.00 94.19 119 LYS A C 1
ATOM 949 O O . LYS A 1 119 ? 9.634 -10.631 -10.587 1.00 94.19 119 LYS A O 1
ATOM 954 N N . THR A 1 120 ? 9.857 -10.617 -12.818 1.00 93.06 120 THR A N 1
ATOM 955 C CA . THR A 1 120 ? 9.228 -11.921 -13.054 1.00 93.06 120 THR A CA 1
ATOM 956 C C . THR A 1 120 ? 10.210 -13.062 -12.786 1.00 93.06 120 THR A C 1
ATOM 958 O O . THR A 1 120 ? 11.425 -12.861 -12.726 1.00 93.06 120 THR A O 1
ATOM 961 N N . ARG A 1 121 ? 9.693 -14.288 -12.656 1.00 89.50 121 ARG A N 1
ATOM 962 C CA . ARG A 1 121 ? 10.530 -15.489 -12.497 1.00 89.50 121 ARG A CA 1
ATOM 963 C C . ARG A 1 121 ? 11.411 -15.780 -13.712 1.00 89.50 121 ARG A C 1
ATOM 965 O O . ARG A 1 121 ? 12.469 -16.369 -13.542 1.00 89.50 121 ARG A O 1
ATOM 972 N N . ASP A 1 122 ? 11.005 -15.321 -14.893 1.00 89.06 122 ASP A N 1
ATOM 973 C CA . ASP A 1 122 ? 11.766 -15.425 -16.143 1.00 89.06 122 ASP A CA 1
ATOM 974 C C . ASP A 1 122 ? 12.804 -14.297 -16.308 1.00 89.06 122 ASP A C 1
ATOM 976 O O . ASP A 1 122 ? 13.173 -13.948 -17.427 1.00 89.06 122 ASP A O 1
ATOM 980 N N . ASP A 1 123 ? 13.233 -13.668 -15.206 1.00 88.38 123 ASP A N 1
ATOM 981 C CA . ASP A 1 123 ? 14.216 -12.574 -15.181 1.00 88.38 123 ASP A CA 1
ATOM 982 C C . ASP A 1 123 ? 13.835 -11.337 -16.025 1.00 88.38 123 ASP A C 1
ATOM 984 O O . ASP A 1 123 ? 14.678 -10.493 -16.329 1.00 88.38 123 ASP A O 1
ATOM 988 N N . LYS A 1 124 ? 12.548 -11.168 -16.360 1.00 91.25 124 LYS A N 1
ATOM 989 C CA . LYS A 1 124 ? 12.053 -9.936 -16.995 1.00 91.25 124 LYS A CA 1
ATOM 990 C C . LYS A 1 124 ? 11.7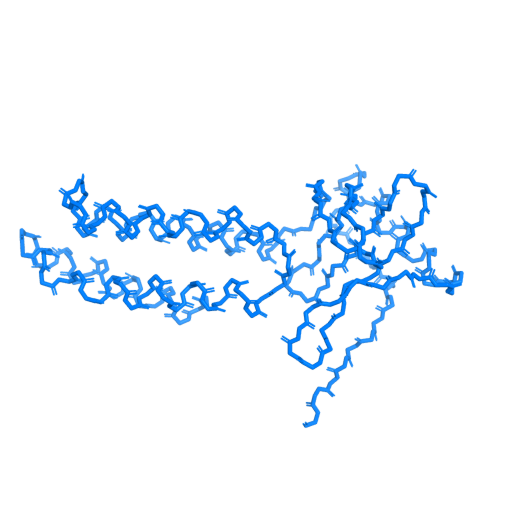37 -8.879 -15.950 1.00 91.25 124 LYS A C 1
ATOM 992 O O . LYS A 1 124 ? 11.111 -9.190 -14.933 1.00 91.25 124 LYS A O 1
ATOM 997 N N . TYR A 1 125 ? 12.105 -7.640 -16.251 1.00 92.69 125 TYR A N 1
ATOM 998 C CA . TYR A 1 125 ? 11.879 -6.480 -15.398 1.00 92.69 125 TYR A CA 1
ATOM 999 C C . TYR A 1 125 ? 10.752 -5.615 -15.947 1.00 92.69 125 TYR A C 1
ATOM 1001 O O . TYR A 1 125 ? 10.561 -5.499 -17.158 1.00 92.69 125 TYR A O 1
ATOM 1009 N N . GLY A 1 126 ? 10.016 -4.992 -15.040 1.00 91.69 126 GLY A N 1
ATOM 1010 C CA . GLY A 1 126 ? 8.922 -4.105 -15.373 1.00 91.69 126 GLY A CA 1
ATOM 1011 C C . GLY A 1 126 ? 8.785 -2.958 -14.388 1.00 91.69 126 GLY A C 1
ATOM 1012 O O . GLY A 1 126 ? 9.378 -2.953 -13.307 1.00 91.69 126 GLY A O 1
ATOM 1013 N N . SER A 1 127 ? 7.989 -1.976 -14.782 1.00 90.88 127 SER A N 1
ATOM 1014 C CA . SER A 1 127 ? 7.653 -0.804 -13.980 1.00 90.88 127 SER A CA 1
ATOM 1015 C C . SER A 1 127 ? 6.143 -0.705 -13.811 1.00 90.88 127 SER A C 1
ATOM 1017 O O . SER A 1 127 ? 5.370 -1.139 -14.669 1.00 90.88 127 SER A O 1
ATOM 1019 N N . VAL A 1 128 ? 5.722 -0.153 -12.679 1.00 89.12 128 VAL A N 1
ATOM 1020 C CA . VAL A 1 128 ? 4.319 0.145 -12.408 1.00 89.12 128 VAL A CA 1
ATOM 1021 C C . VAL A 1 128 ? 4.119 1.638 -12.597 1.00 89.12 128 VAL A C 1
ATOM 1023 O O . VAL A 1 128 ? 4.733 2.441 -11.893 1.00 89.12 128 VAL A O 1
ATOM 1026 N N . LYS A 1 129 ? 3.275 2.012 -13.558 1.00 86.31 129 LYS A N 1
ATOM 1027 C CA . LYS A 1 129 ? 3.002 3.414 -13.896 1.00 86.31 129 LYS A CA 1
ATOM 1028 C C . LYS A 1 129 ? 1.532 3.724 -13.671 1.00 86.31 129 LYS A C 1
ATOM 1030 O O . LYS A 1 129 ? 0.671 2.856 -13.820 1.00 86.31 129 LYS A O 1
ATOM 1035 N N . ARG A 1 130 ? 1.248 4.970 -13.301 1.00 83.31 130 ARG A N 1
ATOM 1036 C CA . ARG A 1 130 ? -0.121 5.463 -13.161 1.00 83.31 130 ARG A CA 1
ATOM 1037 C C . ARG A 1 130 ? -0.561 6.070 -14.489 1.00 83.31 130 ARG A C 1
ATOM 1039 O O . ARG A 1 130 ? -0.020 7.084 -14.909 1.00 83.31 130 ARG A O 1
ATOM 1046 N N . GLU A 1 131 ? -1.554 5.466 -15.127 1.00 81.69 131 GLU A N 1
ATOM 1047 C CA . GLU A 1 131 ? -2.140 5.910 -16.391 1.00 81.69 131 GLU A CA 1
ATOM 1048 C C . GLU A 1 131 ? -3.660 6.040 -16.217 1.00 81.69 131 GLU A C 1
ATOM 1050 O O . GLU A 1 131 ? -4.317 5.119 -15.733 1.00 81.69 131 GLU A O 1
ATOM 1055 N N . ASN A 1 132 ? -4.246 7.184 -16.590 1.00 79.75 132 ASN A N 1
ATOM 1056 C CA . ASN A 1 132 ? -5.694 7.429 -16.477 1.00 79.75 132 ASN A CA 1
ATOM 1057 C C . ASN A 1 132 ? -6.270 7.110 -15.084 1.00 79.75 132 ASN A C 1
ATOM 1059 O O . ASN A 1 132 ? -7.315 6.474 -14.958 1.00 79.75 132 ASN A O 1
ATOM 1063 N N . ASN A 1 133 ? -5.561 7.530 -14.033 1.00 74.81 133 ASN A N 1
ATOM 1064 C CA . ASN A 1 133 ? -5.915 7.287 -12.632 1.00 74.81 133 ASN A CA 1
ATOM 1065 C C . ASN A 1 133 ? -5.874 5.813 -12.174 1.00 74.81 133 ASN A C 1
ATOM 1067 O O . ASN A 1 133 ? -6.223 5.541 -11.029 1.00 74.81 133 ASN A O 1
ATOM 1071 N N . HIS A 1 134 ? -5.395 4.895 -13.014 1.00 78.88 134 HIS A N 1
ATOM 1072 C CA . HIS A 1 134 ? -5.222 3.480 -12.696 1.00 78.88 134 HIS A CA 1
ATOM 1073 C C . HIS A 1 134 ? -3.747 3.098 -12.757 1.00 78.88 134 HIS A C 1
ATOM 1075 O O . HIS A 1 134 ? -2.968 3.665 -13.521 1.00 78.88 134 HIS A O 1
ATOM 1081 N N . TRP A 1 135 ? -3.349 2.127 -11.948 1.00 85.56 135 TRP A N 1
ATOM 1082 C CA . TRP A 1 135 ? -1.998 1.590 -12.004 1.00 85.56 135 TRP A CA 1
ATOM 1083 C C . TRP A 1 135 ? -1.933 0.446 -13.006 1.00 85.56 135 TRP A C 1
ATOM 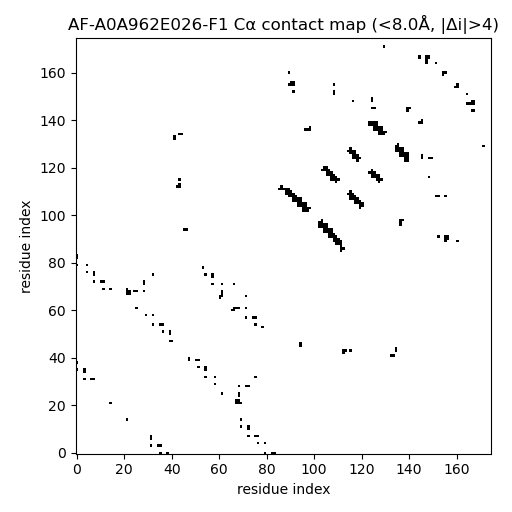1085 O O . TRP A 1 135 ? -2.760 -0.462 -12.970 1.00 85.56 135 TRP A O 1
ATOM 1095 N N . LYS A 1 136 ? -0.947 0.499 -13.897 1.00 87.06 136 LYS A N 1
ATOM 1096 C CA . LYS A 1 136 ? -0.698 -0.519 -14.915 1.00 87.06 136 LYS A CA 1
ATOM 1097 C C . LYS A 1 136 ? 0.734 -1.027 -14.823 1.00 87.06 136 LYS A C 1
ATOM 1099 O O . LYS A 1 136 ? 1.661 -0.275 -14.509 1.00 87.06 136 LYS A O 1
ATOM 1104 N N . HIS A 1 137 ? 0.892 -2.315 -15.100 1.00 90.31 137 HIS A N 1
ATOM 1105 C CA . HIS A 1 137 ? 2.176 -3.002 -15.136 1.00 90.31 137 HIS A CA 1
ATOM 1106 C C . HIS A 1 137 ? 2.692 -3.012 -16.573 1.00 90.31 137 HIS A C 1
ATOM 1108 O O . HIS A 1 137 ? 1.976 -3.417 -17.485 1.00 90.31 137 HIS A O 1
ATOM 1114 N N . TYR A 1 138 ? 3.934 -2.577 -16.769 1.00 89.81 138 TYR A N 1
ATOM 1115 C CA . TYR A 1 138 ? 4.582 -2.550 -18.077 1.00 89.81 138 TYR A CA 1
ATOM 1116 C C . TYR A 1 138 ? 5.905 -3.297 -18.001 1.00 89.81 138 TYR A C 1
ATOM 1118 O O . TYR A 1 138 ? 6.696 -3.067 -17.083 1.00 89.81 138 TYR A O 1
ATOM 1126 N N . LEU A 1 139 ? 6.170 -4.162 -18.977 1.00 90.94 139 LEU A N 1
ATOM 1127 C CA . LEU A 1 139 ? 7.499 -4.738 -19.157 1.00 90.94 139 LEU A CA 1
ATOM 1128 C C . LEU A 1 139 ? 8.441 -3.697 -19.760 1.00 90.94 139 LEU A C 1
ATOM 1130 O O . LEU A 1 139 ? 8.074 -2.971 -20.683 1.00 90.94 139 LEU A O 1
ATOM 1134 N N . LEU A 1 140 ? 9.663 -3.643 -19.238 1.00 90.62 140 LEU A N 1
ATOM 1135 C CA . LEU A 1 140 ? 10.722 -2.818 -19.806 1.00 90.62 140 LEU A CA 1
ATOM 1136 C C . LEU A 1 140 ? 11.324 -3.539 -21.012 1.00 90.62 140 LEU A C 1
ATOM 1138 O O . LEU A 1 140 ? 11.588 -4.741 -20.962 1.00 90.62 140 LEU A O 1
ATOM 1142 N N . THR A 1 141 ? 11.551 -2.795 -22.091 1.00 89.12 141 THR A N 1
ATOM 1143 C CA . THR A 1 141 ? 12.190 -3.302 -23.316 1.00 89.12 141 THR A CA 1
ATOM 1144 C C . THR A 1 141 ? 13.542 -2.652 -23.579 1.00 89.12 141 THR A C 1
ATOM 1146 O O . THR A 1 141 ? 14.348 -3.202 -24.326 1.00 89.12 141 THR A O 1
ATOM 1149 N N . ASP A 1 142 ? 13.797 -1.486 -22.984 1.00 90.19 142 ASP A N 1
ATOM 1150 C CA . ASP A 1 142 ? 15.068 -0.790 -23.114 1.00 90.19 142 ASP A CA 1
ATOM 1151 C C . ASP A 1 142 ? 16.138 -1.418 -22.210 1.00 90.19 142 ASP A C 1
ATOM 1153 O O . ASP A 1 142 ? 15.949 -1.613 -21.007 1.00 90.19 142 ASP A O 1
ATOM 1157 N N . ASN A 1 143 ? 17.294 -1.735 -22.795 1.00 88.81 143 ASN A N 1
ATOM 1158 C CA . ASN A 1 143 ? 18.375 -2.403 -22.072 1.00 88.81 143 ASN A CA 1
ATOM 1159 C C . ASN A 1 143 ? 18.987 -1.526 -20.972 1.00 88.81 143 ASN A C 1
ATOM 1161 O O . ASN A 1 143 ? 19.441 -2.067 -19.964 1.00 88.81 143 ASN A O 1
ATOM 1165 N N . ALA A 1 144 ? 19.025 -0.201 -21.139 1.00 87.81 144 ALA A N 1
ATOM 1166 C CA . ALA A 1 144 ? 19.550 0.689 -20.112 1.00 87.81 144 ALA A CA 1
ATOM 1167 C C . ALA A 1 144 ? 18.593 0.753 -18.913 1.00 87.81 144 ALA A C 1
ATOM 1169 O O . ALA A 1 144 ? 19.048 0.621 -17.776 1.00 87.81 144 ALA A O 1
ATOM 1170 N N . GLU A 1 145 ? 17.282 0.856 -19.149 1.00 87.38 145 GLU A N 1
ATOM 1171 C CA . GLU A 1 145 ? 16.266 0.809 -18.087 1.00 87.38 145 GLU A CA 1
ATOM 1172 C C . GLU A 1 145 ? 16.282 -0.533 -17.341 1.00 87.38 145 GLU A C 1
ATOM 1174 O O . GLU A 1 145 ? 16.278 -0.570 -16.108 1.00 87.38 145 GLU A O 1
ATOM 1179 N N . ILE A 1 146 ? 16.373 -1.648 -18.074 1.00 90.56 146 ILE A N 1
ATOM 1180 C CA . ILE A 1 146 ? 16.481 -2.991 -17.487 1.00 90.56 146 ILE A CA 1
ATOM 1181 C C . ILE A 1 146 ? 17.718 -3.093 -16.588 1.00 90.56 146 ILE A C 1
ATOM 1183 O O . ILE A 1 146 ? 17.621 -3.592 -15.467 1.00 90.56 146 ILE A O 1
ATOM 1187 N N . GLN A 1 147 ? 18.876 -2.604 -17.041 1.00 88.69 147 GLN A N 1
ATOM 1188 C CA . GLN A 1 147 ? 20.109 -2.613 -16.245 1.00 88.69 147 GLN A CA 1
ATOM 1189 C C . GLN A 1 147 ? 19.975 -1.766 -14.974 1.00 88.69 147 GLN A C 1
ATOM 1191 O O . GLN A 1 147 ? 20.388 -2.197 -13.897 1.00 88.69 147 GLN A O 1
ATOM 1196 N N . GLN A 1 148 ? 19.355 -0.588 -15.066 1.00 88.56 148 GLN A N 1
ATOM 1197 C CA . GLN A 1 148 ? 19.099 0.280 -13.914 1.00 88.56 148 GLN A CA 1
ATOM 1198 C C . GLN A 1 148 ? 18.222 -0.407 -12.860 1.00 88.56 148 GLN A C 1
ATOM 1200 O O . GLN A 1 148 ? 18.567 -0.420 -11.675 1.00 88.56 148 GLN A O 1
ATOM 1205 N N . VAL A 1 149 ? 17.120 -1.028 -13.287 1.00 88.94 149 VAL A N 1
ATOM 1206 C CA . VAL A 1 149 ? 16.213 -1.747 -12.383 1.00 88.94 149 VAL A CA 1
ATOM 1207 C C . VAL A 1 149 ? 16.870 -3.014 -11.834 1.00 88.94 149 VAL A C 1
ATOM 1209 O O . VAL A 1 149 ? 16.767 -3.281 -10.640 1.00 88.94 149 VAL A O 1
ATOM 1212 N N . SER A 1 150 ? 17.614 -3.765 -12.645 1.00 89.81 150 SER A N 1
ATOM 1213 C CA . SER A 1 150 ? 18.378 -4.926 -12.170 1.00 89.81 150 SER A CA 1
ATOM 1214 C C . SER A 1 150 ? 19.346 -4.539 -11.048 1.00 89.81 150 SER A C 1
ATOM 1216 O O . SER A 1 150 ? 19.341 -5.163 -9.985 1.00 89.81 150 SER A O 1
ATOM 1218 N N . ASN A 1 151 ? 20.114 -3.459 -11.234 1.00 87.88 151 ASN A N 1
ATOM 1219 C CA . ASN A 1 151 ? 21.042 -2.951 -10.222 1.00 87.88 151 ASN A CA 1
ATOM 1220 C C . ASN A 1 151 ? 20.319 -2.557 -8.927 1.00 87.88 151 ASN A C 1
ATOM 1222 O O . ASN A 1 151 ? 20.799 -2.858 -7.833 1.00 87.88 151 ASN A O 1
ATOM 1226 N N . LEU A 1 152 ? 19.141 -1.933 -9.035 1.00 86.75 152 LEU A N 1
ATOM 1227 C CA . LEU A 1 152 ? 18.296 -1.633 -7.880 1.00 86.75 152 LEU A CA 1
ATOM 1228 C C . LEU A 1 152 ? 17.929 -2.909 -7.109 1.00 86.75 152 LEU A C 1
ATOM 1230 O O . LEU A 1 152 ? 18.109 -2.964 -5.891 1.00 86.75 152 LEU A O 1
ATOM 1234 N N . PHE A 1 153 ? 17.434 -3.937 -7.803 1.00 88.69 153 PHE A N 1
ATOM 1235 C CA . PHE A 1 153 ? 17.067 -5.209 -7.178 1.00 88.69 153 PHE A CA 1
ATOM 1236 C C . PHE A 1 153 ? 18.268 -5.874 -6.495 1.00 88.69 153 PHE A C 1
ATOM 1238 O O . PHE A 1 153 ? 18.151 -6.351 -5.364 1.00 88.69 153 PHE A O 1
ATOM 1245 N N . GLU A 1 154 ? 19.439 -5.877 -7.132 1.00 87.88 154 GLU A N 1
ATOM 1246 C CA . GLU A 1 154 ? 20.656 -6.423 -6.529 1.00 87.88 154 GLU A CA 1
ATOM 1247 C C . GLU A 1 154 ? 21.081 -5.664 -5.270 1.00 87.88 154 GLU A C 1
ATOM 1249 O O . GLU A 1 154 ? 21.437 -6.285 -4.263 1.00 87.88 154 GLU A O 1
ATOM 1254 N N . SER A 1 155 ? 21.026 -4.333 -5.289 1.00 85.75 155 SER A N 1
ATOM 1255 C CA . SER A 1 155 ? 21.367 -3.512 -4.127 1.00 85.75 155 SER A CA 1
ATOM 1256 C C . SER A 1 155 ? 20.388 -3.705 -2.974 1.00 85.75 155 SER A C 1
ATOM 1258 O O . SER A 1 155 ? 20.825 -3.906 -1.838 1.00 85.75 155 SER A O 1
ATOM 1260 N N . LEU A 1 156 ? 19.081 -3.730 -3.249 1.00 84.88 156 LEU A N 1
ATOM 1261 C CA . LEU A 1 156 ? 18.065 -4.001 -2.230 1.00 84.88 156 LEU A CA 1
ATOM 1262 C C . LEU A 1 156 ? 18.226 -5.408 -1.638 1.00 84.88 156 LEU A C 1
ATOM 1264 O O . LEU A 1 156 ? 18.148 -5.570 -0.418 1.00 84.88 156 LEU A O 1
ATOM 1268 N N . LYS A 1 157 ? 18.540 -6.415 -2.466 1.00 84.50 157 LYS A N 1
ATOM 1269 C CA . LYS A 1 157 ? 18.829 -7.786 -2.011 1.00 84.50 157 LYS A CA 1
ATOM 1270 C C . LYS A 1 157 ? 20.070 -7.856 -1.118 1.00 84.50 157 LYS A C 1
ATOM 1272 O O . LYS A 1 157 ? 20.086 -8.613 -0.152 1.00 84.50 157 LYS A O 1
ATOM 1277 N N . LYS A 1 158 ? 21.086 -7.033 -1.392 1.00 84.94 158 LYS A N 1
ATOM 1278 C CA . LYS A 1 158 ? 22.286 -6.867 -0.550 1.00 84.94 158 LYS A CA 1
ATOM 1279 C C . LYS A 1 158 ? 22.039 -6.000 0.696 1.00 84.94 158 LYS A C 1
ATOM 1281 O O . LYS A 1 158 ? 22.990 -5.675 1.397 1.00 84.94 158 LYS A O 1
ATOM 1286 N N . GLN A 1 159 ? 20.787 -5.619 0.973 1.00 76.38 159 GLN A N 1
ATOM 1287 C CA . GLN A 1 159 ? 20.389 -4.719 2.063 1.00 76.38 159 GLN A CA 1
ATOM 1288 C C . GLN A 1 159 ? 21.049 -3.329 1.999 1.00 76.38 159 GLN A C 1
ATOM 1290 O O . GLN A 1 159 ? 21.109 -2.610 2.998 1.00 76.38 159 GLN A O 1
ATOM 1295 N N . ILE A 1 160 ? 21.496 -2.908 0.813 1.00 72.25 160 ILE A N 1
ATOM 1296 C CA . ILE A 1 160 ? 22.055 -1.577 0.578 1.00 72.25 160 ILE A CA 1
ATOM 1297 C C . ILE A 1 160 ? 20.882 -0.626 0.343 1.00 72.25 160 ILE A C 1
ATOM 1299 O O . ILE A 1 160 ? 20.343 -0.524 -0.756 1.00 72.25 160 ILE A O 1
ATOM 1303 N N . ARG A 1 161 ? 20.461 0.046 1.417 1.00 66.06 161 ARG A N 1
ATOM 1304 C CA . ARG A 1 161 ? 19.310 0.969 1.421 1.00 66.06 161 ARG A CA 1
ATOM 1305 C C . ARG A 1 161 ? 19.700 2.432 1.185 1.00 66.06 161 ARG A C 1
ATOM 1307 O O . ARG A 1 161 ? 18.821 3.280 1.070 1.00 66.06 161 ARG A O 1
ATOM 1314 N N . GLN A 1 162 ? 21.000 2.726 1.154 1.00 56.34 162 GLN A N 1
ATOM 1315 C CA . GLN A 1 162 ? 21.566 4.063 0.968 1.00 56.34 162 GLN A CA 1
ATOM 1316 C C . GLN A 1 162 ? 22.552 4.026 -0.205 1.00 56.34 162 GLN A C 1
ATOM 1318 O O . GLN A 1 162 ? 23.453 3.189 -0.226 1.00 56.34 162 GLN A O 1
ATOM 1323 N N . GLY A 1 163 ? 22.362 4.905 -1.188 1.00 57.59 163 GLY A N 1
ATOM 1324 C CA . GLY A 1 163 ? 23.172 4.972 -2.405 1.00 57.59 163 GLY A CA 1
ATOM 1325 C C . GLY A 1 163 ? 22.492 5.801 -3.495 1.00 57.59 163 GLY A C 1
ATOM 1326 O O . GLY A 1 163 ? 21.282 6.019 -3.448 1.00 57.59 163 GLY A O 1
ATOM 1327 N N . TYR A 1 164 ? 23.271 6.280 -4.466 1.00 57.91 164 TYR A N 1
ATOM 1328 C CA . TYR A 1 164 ? 22.736 6.959 -5.646 1.00 57.91 164 TYR A CA 1
ATOM 1329 C C . TYR A 1 164 ? 22.318 5.912 -6.681 1.00 57.91 164 TYR A C 1
ATOM 1331 O O . TYR A 1 164 ? 23.162 5.183 -7.197 1.00 57.91 164 TYR A O 1
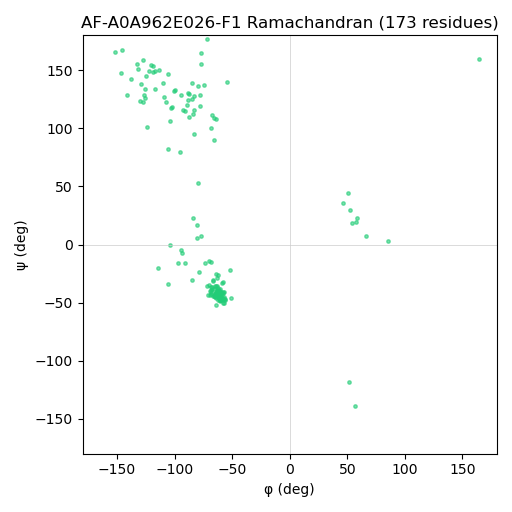ATOM 1339 N N . PHE A 1 165 ? 21.022 5.848 -6.982 1.00 61.22 165 PHE A N 1
ATOM 1340 C CA . PHE A 1 165 ? 20.473 5.002 -8.039 1.00 61.22 165 PHE A CA 1
ATOM 1341 C C . PHE A 1 165 ? 20.003 5.882 -9.193 1.00 61.22 165 PHE A C 1
ATOM 1343 O O . PHE A 1 165 ? 19.229 6.816 -8.985 1.00 61.22 165 PHE A O 1
ATOM 1350 N N . THR A 1 166 ? 20.461 5.587 -10.407 1.00 67.38 166 THR A N 1
ATOM 1351 C CA . THR A 1 166 ? 19.883 6.158 -11.627 1.00 67.38 166 THR A CA 1
ATOM 1352 C C . THR A 1 166 ? 18.746 5.242 -12.040 1.00 67.38 166 THR A C 1
ATOM 1354 O O . THR A 1 166 ? 18.993 4.096 -12.400 1.00 67.38 166 THR A O 1
ATOM 1357 N N . LEU A 1 167 ? 17.512 5.711 -11.900 1.00 72.06 167 LEU A N 1
ATOM 1358 C CA . LEU A 1 167 ? 16.314 4.943 -12.222 1.00 72.06 167 LEU A CA 1
ATOM 1359 C C . LEU A 1 167 ? 15.607 5.582 -13.413 1.00 72.06 167 LEU A C 1
ATOM 1361 O O . LEU A 1 167 ? 15.679 6.810 -13.546 1.00 72.06 167 LEU A O 1
ATOM 1365 N N . PRO A 1 168 ? 14.902 4.787 -14.232 1.00 68.12 168 PRO A N 1
ATOM 1366 C CA . PRO A 1 168 ? 14.082 5.331 -15.298 1.00 68.12 168 PRO A CA 1
ATOM 1367 C C . PRO A 1 168 ? 12.963 6.162 -14.673 1.00 68.12 168 PRO A C 1
ATOM 1369 O O . PRO A 1 168 ? 12.065 5.654 -14.003 1.00 68.12 168 PRO A O 1
ATOM 1372 N N . LEU A 1 169 ? 13.075 7.479 -14.815 1.00 59.38 169 LEU A N 1
ATOM 1373 C CA . LEU A 1 169 ? 12.201 8.437 -14.160 1.00 59.38 169 LEU A CA 1
ATOM 1374 C C . LEU A 1 169 ? 11.249 9.015 -15.199 1.00 59.38 169 LEU A C 1
ATOM 1376 O O . LEU A 1 169 ? 11.472 10.098 -15.727 1.00 59.38 169 LEU A O 1
ATOM 1380 N N . GLU A 1 170 ? 10.172 8.296 -15.485 1.00 55.16 170 GLU A N 1
ATOM 1381 C CA . GLU A 1 170 ? 9.045 8.873 -16.212 1.00 55.16 170 GLU A CA 1
ATOM 1382 C C . GLU A 1 170 ? 8.008 9.340 -15.195 1.00 55.16 170 GLU A C 1
ATOM 1384 O O . GLU A 1 170 ? 7.030 8.657 -14.892 1.00 55.16 170 GLU A O 1
ATOM 1389 N N . LEU A 1 171 ? 8.256 10.516 -14.613 1.00 46.75 171 LEU A N 1
ATOM 1390 C CA . LEU A 1 171 ? 7.197 11.254 -13.938 1.00 46.75 171 LEU A CA 1
ATOM 1391 C C . LEU A 1 171 ? 6.234 11.720 -15.030 1.00 46.75 171 LEU A C 1
ATOM 1393 O O . LEU A 1 171 ? 6.505 12.703 -15.716 1.00 46.75 171 LEU A O 1
ATOM 1397 N N . THR A 1 172 ? 5.115 11.021 -15.206 1.00 42.25 172 THR A N 1
ATOM 1398 C CA . THR A 1 172 ? 3.971 11.590 -15.917 1.00 42.25 172 THR A CA 1
ATOM 1399 C C . THR A 1 172 ? 3.461 12.747 -15.062 1.00 42.25 172 THR A C 1
ATOM 1401 O O . THR A 1 172 ? 2.674 12.554 -14.136 1.00 42.25 172 THR A O 1
ATOM 1404 N N . ILE A 1 173 ? 3.995 13.946 -15.300 1.00 36.25 173 ILE A N 1
ATOM 1405 C CA . ILE A 1 173 ? 3.463 15.174 -14.720 1.00 36.25 173 ILE A CA 1
ATOM 1406 C C . ILE A 1 173 ? 2.077 15.325 -15.345 1.00 36.25 173 ILE A C 1
ATOM 1408 O O . ILE A 1 173 ? 1.962 15.526 -16.550 1.00 36.25 173 ILE A O 1
ATOM 1412 N N . GLN A 1 174 ? 1.029 15.118 -14.548 1.00 39.56 174 GLN A N 1
ATOM 1413 C CA . GLN A 1 174 ? -0.316 15.509 -14.951 1.00 39.56 174 GLN A CA 1
ATOM 1414 C C . GLN A 1 174 ? -0.325 17.044 -15.005 1.00 39.56 174 GLN A C 1
ATOM 1416 O O . GLN A 1 174 ? -0.135 17.677 -13.966 1.00 39.56 174 GLN A O 1
ATOM 1421 N N . GLU A 1 175 ? -0.446 17.611 -16.211 1.00 32.34 175 GLU A N 1
ATOM 1422 C CA . GLU A 1 175 ? -0.838 19.017 -16.415 1.00 32.34 175 GLU A CA 1
ATOM 1423 C C . GLU A 1 175 ? -2.271 19.266 -15.926 1.00 32.34 175 GLU A C 1
ATOM 1425 O O . GLU A 1 175 ? -3.121 18.352 -16.075 1.00 32.34 175 GLU A O 1
#

Sequence (175 aa):
IQQSEIEITNLQEKIKNLGTNSQELIPQVEEIIASLEQSVETGIPFKQEERKSVLAEIRRNLNSSKMTSQNAINQIWAFVEDEIRLTKENAIYSQTIELDGENLLVDVAKLGTVMMYFKTRDDKYGSVKRENNHWKHYLLTDNAEIQQVSNLFESLKKQIRQGYFTLPLELTIQE

Radius of gyration: 19.33 Å; Cα contacts (8 Å, |Δi|>4): 199; chains: 1; bounding box: 44×34×52 Å

pLDDT: mean 81.49, std 11.86, range [32.34, 94.19]

Mean predicted aligned error: 8.41 Å

Secondary structure (DSSP, 8-state):
-HHHHHHHHHHHHHHHHHGGGGGGGHHHHHHHHHHHHHHHHHS--SSHHHHHHHHHHHHHHHHTTSS-HHHHHHHHHHHHHHHHHHHH--EEEEEEEEETTEEEEEEEEEETTTEEEEE-TTS-EEEEEEETTEEEEEE---HHHHHHHHHHHHHHHTT--SS------------

Foldseek 3Di:
DVVLLVLLVVVLVVCVVCPPVQLVCLVVLVVSLVVVLVCLQLFDVPCSVVLNVLSVVLNVCSVVVVDGSNVSSVSVVVSVVVVVVVLCDFAWDWDWDQDPNDTFTWIWTDDHRAWIKTAGPVRWIWTWDQDPSDIDIDTDDDPVQSVLVVVSNVCRVVVNPDDDGDHPDPPPPDD

Solvent-accessible surface area (backbone atoms only — not comparable to full-atom values): 10158 Å² total; per-residue (Å²): 104,74,68,53,53,53,53,50,52,54,45,53,53,48,44,72,74,49,56,90,57,32,72,80,45,44,68,61,54,52,51,50,49,51,54,50,49,51,50,49,68,77,39,64,90,63,63,44,69,62,56,48,49,53,52,51,49,48,53,52,34,45,76,68,66,76,38,54,47,65,58,45,51,54,52,51,49,53,50,50,54,50,52,52,47,51,40,71,44,63,46,74,45,80,45,77,44,68,46,99,89,40,83,41,70,24,42,31,42,36,44,45,76,82,45,40,32,38,33,42,86,85,77,46,43,27,42,52,44,80,52,94,92,39,81,44,64,41,76,59,82,51,68,68,51,41,50,31,52,50,52,49,53,54,35,44,73,71,66,50,83,76,80,92,78,73,62,84,78,79,76,78,74,83,127

Nearest PDB structures (foldseek):
  6idc-assembly1_A-2  TM=4.274E-01  e=3.588E+00  Borreliella burgdorferi
  3fnb-assembly1_B  TM=3.835E-01  e=3.032E+00  Streptococcus mutans UA159